Protein AF-A0A1Q3Z1D7-F1 (afdb_monomer)

Secondary structure (DSSP, 8-state):
-----SPPBPEESSHHHHHHHHHHHHHH-TTSEEEEEEETTEEEEEEE-TTS-EEEE-B-

Structure (mmCIF, N/CA/C/O backbone):
data_AF-A0A1Q3Z1D7-F1
#
_entry.id   AF-A0A1Q3Z1D7-F1
#
loop_
_atom_site.group_PDB
_atom_site.id
_atom_site.type_symbol
_atom_site.label_atom_id
_atom_site.label_alt_id
_atom_site.label_comp_id
_atom_site.label_asym_id
_atom_site.label_entity_id
_atom_site.label_seq_id
_atom_site.pdbx_PDB_ins_code
_atom_site.Cartn_x
_atom_site.Cartn_y
_atom_site.Cartn_z
_atom_site.occupancy
_atom_site.B_iso_or_equiv
_atom_site.auth_seq_id
_atom_site.auth_comp_id
_atom_site.auth_asym_id
_atom_site.auth_atom_id
_atom_site.pdbx_PDB_model_num
ATOM 1 N N . MET A 1 1 ? -4.270 -24.397 -15.785 1.00 39.72 1 ME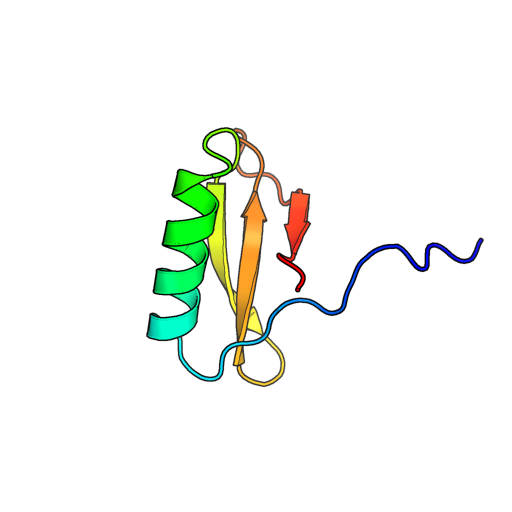T A N 1
ATOM 2 C CA . MET A 1 1 ? -3.451 -23.171 -15.748 1.00 39.72 1 MET A CA 1
ATOM 3 C C . MET A 1 1 ? -2.969 -23.005 -14.323 1.00 39.72 1 MET A C 1
ATOM 5 O O . MET A 1 1 ? -3.806 -22.836 -13.451 1.00 39.72 1 MET A O 1
ATOM 9 N N . ARG A 1 2 ? -1.671 -23.190 -14.065 1.00 45.69 2 ARG A N 1
ATOM 10 C CA . ARG A 1 2 ? -1.058 -22.698 -12.828 1.00 45.69 2 ARG A CA 1
ATOM 11 C C . ARG A 1 2 ? -0.487 -21.335 -13.173 1.00 45.69 2 ARG A C 1
ATOM 13 O O . ARG A 1 2 ? 0.503 -21.262 -13.889 1.00 45.69 2 ARG A O 1
ATOM 20 N N . GLU A 1 3 ? -1.172 -20.295 -12.739 1.00 43.62 3 GLU A N 1
ATOM 21 C CA . GLU A 1 3 ? -0.649 -18.934 -12.721 1.00 43.62 3 GLU A CA 1
ATOM 22 C C . GLU A 1 3 ? 0.024 -18.746 -11.353 1.00 43.62 3 GLU A C 1
ATOM 24 O O . GLU A 1 3 ? -0.446 -18.005 -10.502 1.00 43.62 3 GLU A O 1
ATOM 29 N N . ASP A 1 4 ? 1.089 -19.513 -11.101 1.00 45.31 4 ASP A N 1
ATOM 30 C CA . ASP A 1 4 ? 2.013 -19.281 -9.983 1.00 45.31 4 ASP A CA 1
ATOM 31 C C . ASP A 1 4 ? 2.988 -18.190 -10.445 1.00 45.31 4 ASP A C 1
ATOM 33 O O . ASP A 1 4 ? 4.084 -18.467 -10.932 1.00 45.31 4 ASP A O 1
ATOM 37 N N . GLY A 1 5 ? 2.522 -16.944 -10.426 1.00 43.62 5 GLY A N 1
ATOM 38 C CA . GLY A 1 5 ? 3.307 -15.781 -10.844 1.00 43.62 5 GLY A CA 1
ATOM 39 C C . GLY A 1 5 ? 2.998 -14.503 -10.070 1.00 43.62 5 GLY A C 1
ATOM 40 O O . GLY A 1 5 ? 3.505 -13.455 -10.449 1.00 43.62 5 GLY A O 1
ATOM 41 N N . GLY A 1 6 ? 2.174 -14.587 -9.024 1.00 50.88 6 GLY A N 1
ATOM 42 C CA . GLY A 1 6 ? 1.992 -13.518 -8.046 1.00 50.88 6 GLY A CA 1
ATOM 43 C C . GLY A 1 6 ? 2.509 -14.012 -6.704 1.00 50.88 6 GLY A C 1
ATOM 44 O O . GLY A 1 6 ? 2.066 -15.061 -6.225 1.00 50.88 6 GLY A O 1
ATOM 45 N N . GLY A 1 7 ? 3.510 -13.330 -6.152 1.00 67.38 7 GLY A N 1
ATOM 46 C CA . GLY A 1 7 ? 4.014 -13.609 -4.811 1.00 67.38 7 GLY A CA 1
ATOM 47 C C . GLY A 1 7 ? 2.915 -13.490 -3.748 1.00 67.38 7 GLY A C 1
ATOM 48 O O . GLY A 1 7 ? 1.809 -13.012 -3.986 1.00 67.38 7 GLY A O 1
ATOM 49 N N . ALA A 1 8 ? 3.193 -13.933 -2.522 1.00 80.19 8 ALA A N 1
ATOM 50 C CA . ALA A 1 8 ? 2.279 -13.604 -1.434 1.00 80.19 8 ALA A CA 1
ATOM 51 C C . ALA A 1 8 ? 2.298 -12.075 -1.224 1.00 80.19 8 ALA A C 1
ATOM 53 O O . ALA A 1 8 ? 3.383 -11.487 -1.204 1.00 80.19 8 ALA A O 1
ATOM 54 N N . PRO A 1 9 ? 1.137 -11.420 -1.049 1.00 85.56 9 PRO A N 1
ATOM 55 C CA . PRO A 1 9 ? 1.110 -9.991 -0.785 1.00 85.56 9 PRO A CA 1
ATOM 56 C C . PRO A 1 9 ? 1.898 -9.677 0.486 1.00 85.56 9 PRO A C 1
ATOM 58 O O . PRO A 1 9 ? 1.796 -10.400 1.483 1.00 85.56 9 PRO A O 1
ATOM 61 N N . ILE A 1 10 ? 2.651 -8.577 0.473 1.00 88.50 10 ILE A N 1
ATOM 62 C CA . ILE A 1 10 ? 3.369 -8.110 1.658 1.00 88.50 10 ILE A CA 1
ATOM 63 C C . ILE A 1 10 ? 2.341 -7.760 2.735 1.00 88.50 10 ILE A C 1
ATOM 65 O O . ILE A 1 10 ? 1.486 -6.890 2.549 1.00 88.50 10 ILE A O 1
ATOM 69 N N . VAL A 1 11 ? 2.457 -8.415 3.891 1.00 91.25 11 VAL A N 1
ATOM 70 C CA . VAL A 1 11 ? 1.659 -8.115 5.084 1.00 91.25 11 VAL A CA 1
ATOM 71 C C . VAL A 1 11 ? 2.557 -7.453 6.121 1.00 91.25 11 VAL A C 1
ATOM 73 O O . VAL A 1 11 ? 3.557 -8.022 6.559 1.00 91.25 11 VAL A O 1
ATOM 76 N N . ARG A 1 12 ? 2.202 -6.239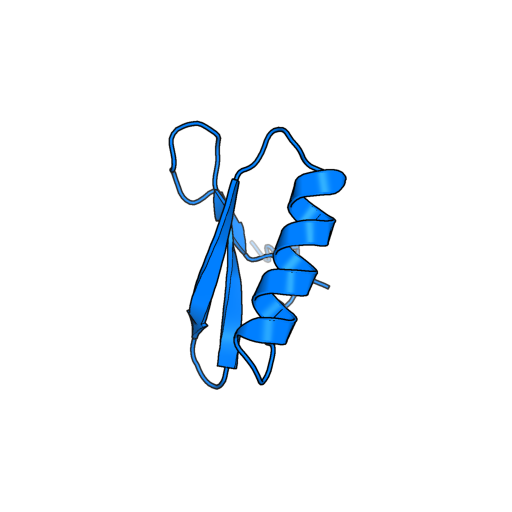 6.539 1.00 90.62 12 ARG A N 1
ATOM 77 C CA . ARG A 1 12 ? 2.863 -5.519 7.632 1.00 90.62 12 ARG A CA 1
ATOM 78 C C . ARG A 1 12 ? 2.040 -5.618 8.908 1.00 90.62 12 ARG A C 1
ATOM 80 O O . ARG A 1 12 ? 0.819 -5.512 8.880 1.00 90.62 12 ARG A O 1
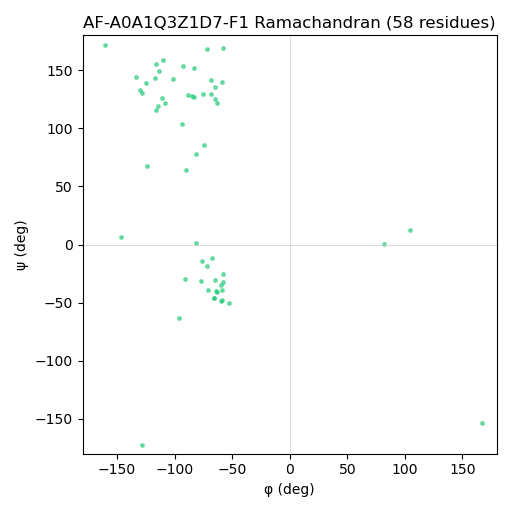ATOM 87 N N . SER A 1 13 ? 2.711 -5.744 10.045 1.00 91.12 13 SER A N 1
ATOM 88 C CA . SER A 1 13 ? 2.049 -5.806 11.356 1.00 91.12 13 SER A CA 1
ATOM 89 C C . SER A 1 13 ? 1.452 -4.465 11.803 1.00 91.12 13 SER A C 1
ATOM 91 O O . SER A 1 13 ? 0.585 -4.443 12.671 1.00 91.12 13 SER A O 1
ATOM 93 N N . SER A 1 14 ? 1.902 -3.355 11.207 1.00 93.50 14 SER A N 1
ATOM 94 C CA . SER A 1 14 ? 1.524 -1.989 11.584 1.00 93.50 14 SER A CA 1
ATOM 95 C C . SER A 1 14 ? 1.181 -1.157 10.354 1.00 93.50 14 SER A C 1
ATOM 97 O O . SER A 1 14 ? 1.847 -1.276 9.323 1.00 93.50 14 SER A O 1
ATOM 99 N N . ARG A 1 15 ? 0.192 -0.267 10.493 1.00 92.75 15 ARG A N 1
ATOM 100 C CA . ARG A 1 15 ? -0.225 0.663 9.437 1.00 92.75 15 ARG A CA 1
ATOM 101 C C . ARG A 1 15 ? 0.919 1.563 8.984 1.00 92.75 15 ARG A C 1
ATOM 103 O O . ARG A 1 15 ? 1.174 1.647 7.795 1.00 92.75 15 ARG A O 1
ATOM 110 N N . ASP A 1 16 ? 1.634 2.147 9.941 1.00 94.19 16 ASP A N 1
ATOM 111 C CA . ASP A 1 16 ? 2.794 3.015 9.709 1.00 94.19 16 ASP A CA 1
ATOM 112 C C . ASP A 1 16 ? 3.842 2.349 8.801 1.00 94.19 16 ASP A C 1
ATOM 114 O O . ASP A 1 16 ? 4.179 2.877 7.747 1.00 94.19 16 ASP A O 1
ATOM 118 N N . GLY A 1 17 ? 4.244 1.112 9.112 1.00 92.62 17 GLY A N 1
ATOM 119 C CA . GLY A 1 17 ? 5.190 0.369 8.274 1.00 92.62 17 GLY A CA 1
ATOM 120 C C . GLY A 1 17 ? 4.654 0.034 6.875 1.00 92.62 17 GLY A C 1
ATOM 121 O O . GLY A 1 17 ? 5.431 -0.041 5.917 1.00 92.62 17 GLY A O 1
ATOM 122 N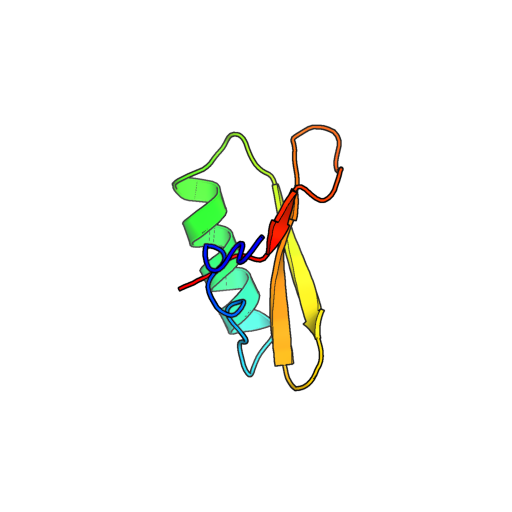 N . ALA A 1 18 ? 3.339 -0.159 6.726 1.00 94.00 18 ALA A N 1
ATOM 123 C CA . ALA A 1 18 ? 2.716 -0.307 5.412 1.00 94.00 18 ALA A CA 1
ATOM 124 C C . ALA A 1 18 ? 2.700 1.016 4.638 1.00 94.00 18 ALA A C 1
ATOM 126 O O . ALA A 1 18 ? 2.962 1.003 3.439 1.00 94.00 18 ALA A O 1
ATOM 127 N N . GLU A 1 19 ? 2.456 2.143 5.309 1.00 95.19 19 GLU A N 1
ATOM 128 C CA . GLU A 1 19 ? 2.485 3.475 4.698 1.00 95.19 19 GLU A CA 1
ATOM 129 C C . GLU A 1 19 ? 3.902 3.837 4.246 1.00 95.19 19 GLU A C 1
ATOM 131 O O . GLU A 1 19 ? 4.077 4.167 3.076 1.00 95.19 19 GLU A O 1
ATOM 136 N N . SER A 1 20 ? 4.927 3.624 5.079 1.00 94.94 20 SER A N 1
ATOM 137 C CA . SER A 1 20 ? 6.326 3.823 4.668 1.00 94.94 20 SER A CA 1
ATOM 138 C C . SER A 1 20 ? 6.715 2.943 3.477 1.00 94.94 20 SER A C 1
ATOM 140 O O . SER A 1 20 ? 7.423 3.387 2.576 1.00 94.94 20 SER A O 1
ATOM 142 N N . THR A 1 21 ? 6.238 1.692 3.434 1.00 92.75 21 THR A N 1
ATOM 143 C CA . THR A 1 21 ? 6.478 0.814 2.276 1.00 92.75 21 THR A CA 1
ATOM 144 C C . THR A 1 21 ? 5.768 1.370 1.036 1.00 92.75 21 THR A C 1
ATOM 146 O O . THR A 1 21 ? 6.383 1.490 -0.018 1.00 92.75 21 THR A O 1
ATOM 149 N N . ALA A 1 22 ? 4.501 1.776 1.152 1.00 93.69 22 ALA A N 1
ATOM 150 C CA . ALA A 1 22 ? 3.749 2.369 0.049 1.00 93.69 22 ALA A CA 1
ATOM 151 C C . ALA A 1 22 ? 4.407 3.652 -0.493 1.00 93.69 22 ALA A C 1
ATOM 153 O O . ALA A 1 22 ? 4.376 3.881 -1.700 1.00 93.69 22 ALA A O 1
ATOM 154 N N . GLU A 1 23 ? 5.031 4.472 0.357 1.00 93.94 23 GLU A N 1
ATOM 155 C CA . GLU A 1 23 ? 5.790 5.657 -0.065 1.00 93.94 23 GLU A CA 1
ATOM 156 C C . GLU A 1 23 ? 7.015 5.307 -0.916 1.00 93.94 23 GLU A C 1
ATOM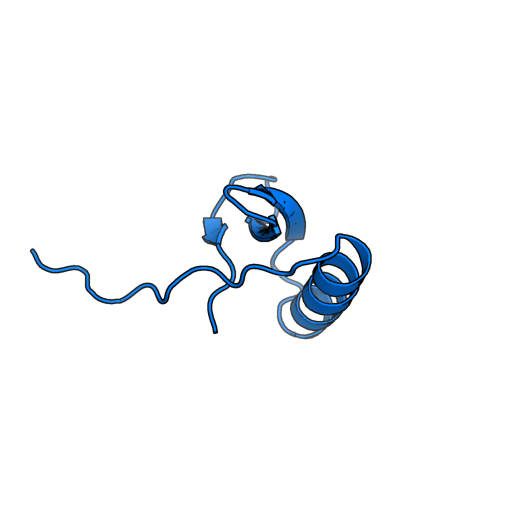 158 O O . GLU A 1 23 ? 7.259 5.963 -1.931 1.00 93.94 23 GLU A O 1
ATOM 163 N N . VAL A 1 24 ? 7.743 4.241 -0.563 1.00 93.75 24 VAL A N 1
ATOM 164 C CA . VAL A 1 24 ? 8.850 3.733 -1.390 1.00 93.75 24 VAL A CA 1
ATOM 165 C C . VAL A 1 24 ? 8.336 3.342 -2.774 1.00 93.75 24 VAL A C 1
ATOM 167 O O . VAL A 1 24 ? 8.890 3.799 -3.775 1.00 93.75 24 VAL A O 1
ATOM 170 N N . TYR A 1 25 ? 7.242 2.575 -2.839 1.00 91.75 25 TYR A N 1
ATOM 171 C CA . TYR A 1 25 ? 6.646 2.148 -4.109 1.00 91.75 25 TYR A CA 1
ATOM 172 C C . TYR A 1 25 ? 6.130 3.324 -4.950 1.00 91.75 25 TYR A C 1
ATOM 174 O O . TYR A 1 25 ? 6.401 3.385 -6.145 1.00 91.75 25 TYR A O 1
ATOM 182 N N . ARG A 1 26 ? 5.501 4.332 -4.331 1.00 91.88 26 ARG A N 1
ATOM 183 C CA . ARG A 1 26 ? 5.113 5.580 -5.019 1.00 91.88 26 ARG A CA 1
ATOM 184 C C . ARG A 1 26 ? 6.304 6.307 -5.645 1.00 91.88 26 ARG A C 1
ATOM 186 O O . ARG A 1 26 ? 6.136 6.966 -6.667 1.00 91.88 26 ARG A O 1
ATOM 193 N N . SER A 1 27 ? 7.488 6.217 -5.037 1.00 93.06 27 SER A N 1
ATOM 194 C CA . SER A 1 27 ? 8.688 6.869 -5.565 1.00 93.06 27 SER A CA 1
ATOM 195 C C . SER A 1 27 ? 9.306 6.126 -6.752 1.00 93.06 27 SER A C 1
ATOM 197 O O . SER A 1 27 ? 9.916 6.779 -7.598 1.00 93.06 27 SER A O 1
ATOM 199 N N . ILE A 1 28 ? 9.197 4.795 -6.809 1.00 93.25 28 ILE A N 1
ATOM 200 C CA . ILE A 1 28 ? 9.763 3.969 -7.896 1.00 93.25 28 ILE A CA 1
ATOM 201 C C . ILE A 1 28 ? 8.774 3.736 -9.046 1.00 93.25 28 ILE A C 1
ATOM 203 O O . ILE A 1 28 ? 9.191 3.607 -10.193 1.00 93.25 28 ILE A O 1
ATOM 207 N N . GLU A 1 29 ? 7.474 3.722 -8.752 1.00 91.62 29 GLU A N 1
ATOM 208 C CA . GLU A 1 29 ? 6.378 3.461 -9.687 1.00 91.62 29 GLU A CA 1
ATOM 209 C C . GLU A 1 29 ? 5.375 4.639 -9.685 1.00 91.62 29 GLU A C 1
ATOM 211 O O . GLU A 1 29 ? 4.228 4.485 -9.261 1.00 91.62 29 GLU A O 1
ATOM 216 N N . PRO A 1 30 ? 5.764 5.836 -10.173 1.00 89.56 30 PRO A N 1
ATOM 217 C CA . PRO A 1 30 ? 4.919 7.038 -10.122 1.00 89.56 30 PRO A CA 1
ATOM 218 C C . PRO A 1 30 ? 3.667 6.961 -11.012 1.00 89.56 30 PRO A C 1
ATOM 220 O O . PRO A 1 30 ? 2.777 7.807 -10.918 1.00 89.56 30 PRO A O 1
ATOM 223 N N . ASP A 1 31 ? 3.594 5.968 -11.899 1.00 91.31 31 ASP A N 1
ATOM 224 C CA . ASP A 1 31 ? 2.424 5.696 -12.734 1.00 91.31 31 ASP A CA 1
ATOM 225 C C . ASP A 1 31 ? 1.281 5.013 -11.983 1.00 91.31 31 ASP A C 1
ATOM 227 O O . ASP A 1 31 ? 0.152 4.998 -12.480 1.00 91.31 31 ASP A O 1
ATOM 231 N N . PHE A 1 32 ? 1.550 4.489 -10.790 1.00 94.38 32 PHE A N 1
ATOM 232 C CA . PHE A 1 32 ? 0.562 3.830 -9.956 1.00 94.38 32 PHE A CA 1
ATOM 233 C C . PHE A 1 32 ? 0.304 4.621 -8.675 1.00 94.38 32 PHE A C 1
ATOM 235 O O . PHE A 1 32 ? 1.171 5.296 -8.121 1.00 94.38 32 PHE A O 1
ATOM 242 N N . ALA A 1 33 ? -0.926 4.518 -8.187 1.00 94.19 33 ALA A N 1
ATOM 243 C CA . ALA A 1 33 ? -1.270 4.920 -6.836 1.00 94.19 33 ALA A CA 1
ATOM 244 C C . ALA A 1 33 ? -1.149 3.708 -5.906 1.00 94.19 33 ALA A C 1
ATOM 246 O O . ALA A 1 33 ? -1.296 2.564 -6.325 1.00 94.19 33 ALA A O 1
ATOM 247 N N . PHE A 1 34 ? -0.891 3.959 -4.627 1.00 94.31 34 PHE A N 1
ATOM 248 C CA . PHE A 1 34 ? -0.748 2.900 -3.631 1.00 94.31 34 PHE A CA 1
ATOM 249 C C . PHE A 1 34 ? -1.613 3.213 -2.423 1.00 94.31 34 PHE A C 1
ATOM 251 O O . PHE A 1 34 ? -1.584 4.339 -1.918 1.00 94.31 34 PHE A O 1
ATOM 258 N N . GLU A 1 35 ? -2.366 2.224 -1.957 1.00 94.88 35 GLU A N 1
ATOM 259 C CA . GLU A 1 35 ? -3.294 2.354 -0.838 1.00 94.88 35 GLU A CA 1
ATOM 260 C C . GLU A 1 35 ? -3.045 1.257 0.194 1.00 94.88 35 GLU A C 1
ATOM 262 O O . GLU A 1 35 ? -2.992 0.073 -0.135 1.00 94.88 35 GLU A O 1
ATOM 267 N N . VAL A 1 36 ? -2.920 1.649 1.460 1.00 95.25 36 VAL A N 1
ATOM 268 C CA . VAL A 1 36 ? -2.813 0.700 2.568 1.00 95.25 36 VAL A CA 1
ATOM 269 C C . VAL A 1 36 ? -4.208 0.253 2.983 1.00 95.25 36 VAL A C 1
ATOM 271 O O . VAL A 1 36 ? -5.070 1.077 3.286 1.00 95.2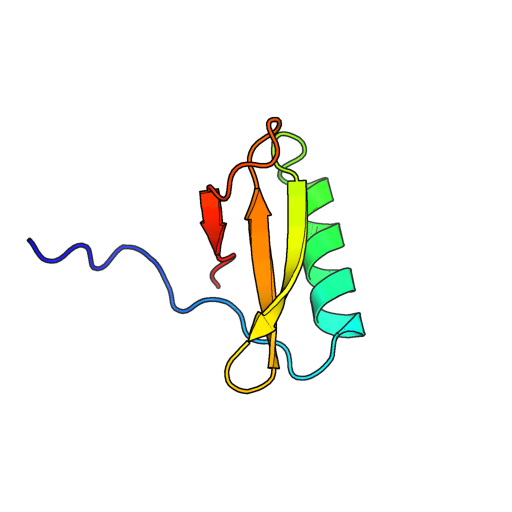5 36 VAL A O 1
ATOM 274 N N . ARG A 1 37 ? -4.418 -1.063 3.028 1.00 94.62 37 ARG A N 1
ATOM 275 C CA . ARG A 1 37 ? -5.682 -1.693 3.415 1.00 94.62 37 ARG A CA 1
ATOM 276 C C . ARG A 1 37 ? -5.461 -2.674 4.554 1.00 94.62 37 ARG A C 1
ATOM 278 O O . ARG A 1 37 ? -4.499 -3.439 4.544 1.00 94.62 37 ARG A O 1
ATOM 285 N N . GLU A 1 38 ? -6.376 -2.687 5.516 1.00 93.50 38 GLU A N 1
ATOM 286 C CA . GLU A 1 38 ? -6.407 -3.734 6.538 1.00 93.50 38 GLU A CA 1
ATOM 287 C C . GLU A 1 38 ? -6.811 -5.072 5.910 1.00 9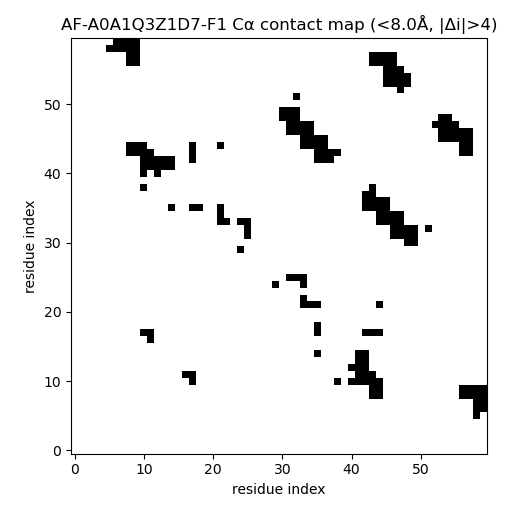3.50 38 GLU A C 1
ATOM 289 O O . GLU A 1 38 ? -7.782 -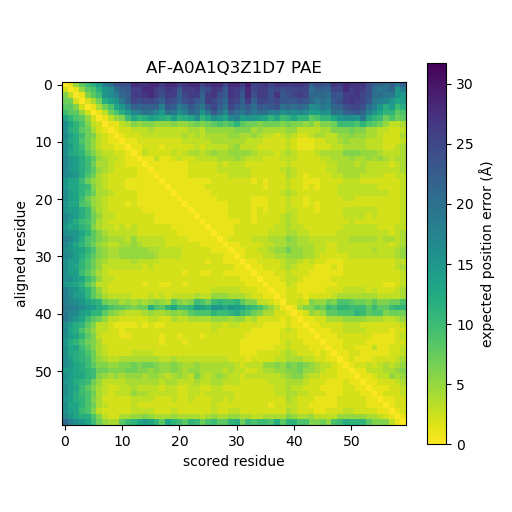5.175 5.160 1.00 93.50 38 GLU A O 1
ATOM 294 N N . GLY A 1 39 ? -6.012 -6.093 6.196 1.00 84.81 39 GLY A N 1
ATOM 295 C CA . GLY A 1 39 ? -6.102 -7.436 5.653 1.00 84.81 39 GLY A CA 1
ATOM 296 C C . GLY A 1 39 ? -6.120 -8.501 6.739 1.00 84.81 39 GLY A C 1
ATOM 297 O O . GLY A 1 39 ? -6.182 -8.230 7.939 1.00 84.81 39 GLY A O 1
ATOM 298 N N . ARG A 1 40 ? -6.051 -9.763 6.313 1.00 75.12 40 ARG A N 1
ATOM 299 C CA . ARG A 1 40 ? -6.144 -10.915 7.213 1.00 75.12 40 ARG A CA 1
ATOM 300 C C . ARG A 1 40 ? -4.839 -11.083 8.005 1.00 75.12 40 ARG A C 1
ATOM 302 O O . ARG A 1 40 ? -3.964 -11.838 7.605 1.00 75.12 40 ARG A O 1
ATOM 309 N N . GLY A 1 41 ? -4.731 -10.372 9.127 1.00 85.31 41 GLY A N 1
ATOM 310 C CA . GLY A 1 41 ? -3.589 -10.449 10.049 1.00 85.31 41 GLY A CA 1
ATOM 311 C C . GLY A 1 41 ? -2.613 -9.272 9.985 1.00 85.31 41 GLY A C 1
ATOM 312 O O . GLY A 1 41 ? -1.531 -9.369 10.555 1.00 85.31 41 GLY A O 1
ATOM 313 N N . GLY A 1 42 ? -2.974 -8.172 9.319 1.00 92.81 42 GLY A N 1
ATOM 314 C CA . GLY A 1 42 ? -2.132 -6.979 9.254 1.00 92.81 42 GLY A CA 1
ATOM 315 C C . GLY A 1 42 ? -2.594 -5.989 8.192 1.00 92.81 42 GLY A C 1
ATOM 316 O O . GLY A 1 42 ? -3.762 -5.959 7.816 1.00 92.81 42 GLY A O 1
ATOM 317 N N . PHE A 1 43 ? -1.657 -5.200 7.689 1.00 95.00 43 PHE A N 1
ATOM 318 C CA . PHE A 1 43 ? -1.860 -4.171 6.681 1.00 95.00 43 PHE A CA 1
ATOM 319 C C . PHE A 1 43 ? -1.182 -4.593 5.381 1.00 95.00 43 PHE A C 1
ATOM 321 O O . PHE A 1 43 ? 0.001 -4.926 5.368 1.00 95.00 43 PHE A O 1
ATOM 328 N N . MET A 1 44 ? -1.945 -4.589 4.297 1.00 94.31 44 MET A N 1
ATOM 329 C CA . MET A 1 44 ? -1.500 -4.925 2.947 1.00 94.31 44 MET A CA 1
ATOM 330 C C . MET A 1 44 ? -1.491 -3.659 2.096 1.00 94.31 44 MET A C 1
ATOM 332 O O . MET A 1 44 ? -2.182 -2.688 2.409 1.00 94.31 44 MET A O 1
ATOM 336 N N . ILE A 1 45 ? -0.731 -3.666 1.006 1.00 94.75 45 ILE A N 1
ATOM 337 C CA . ILE A 1 45 ? -0.590 -2.499 0.131 1.00 94.75 45 ILE A CA 1
ATOM 338 C C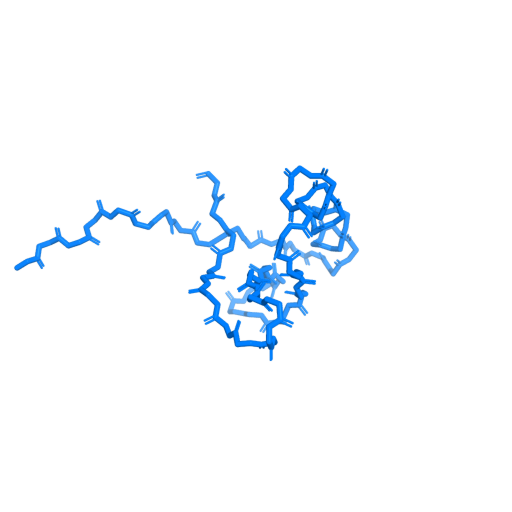 . ILE A 1 45 ? -1.171 -2.855 -1.234 1.00 94.75 45 ILE A C 1
ATOM 340 O O . ILE A 1 45 ? -0.684 -3.758 -1.910 1.00 94.75 45 ILE A O 1
ATOM 344 N N . ALA A 1 46 ? -2.240 -2.169 -1.621 1.00 94.94 46 ALA A N 1
ATOM 345 C CA . ALA A 1 46 ? -2.862 -2.296 -2.928 1.00 94.94 46 ALA A CA 1
ATOM 346 C C . ALA A 1 46 ? -2.196 -1.332 -3.912 1.00 94.94 46 ALA A C 1
ATOM 348 O O . ALA A 1 46 ? -2.116 -0.132 -3.641 1.00 94.94 46 ALA A O 1
ATOM 349 N N . ARG A 1 47 ? -1.776 -1.848 -5.068 1.00 95.19 47 ARG A N 1
ATOM 350 C CA . ARG A 1 47 ? -1.408 -1.049 -6.233 1.00 95.19 47 ARG A CA 1
ATOM 351 C C . ARG A 1 47 ? -2.670 -0.732 -7.025 1.00 95.19 47 ARG A C 1
ATOM 353 O O . ARG A 1 47 ? -3.459 -1.616 -7.365 1.00 95.19 47 ARG A O 1
ATOM 360 N N . LEU A 1 48 ? -2.867 0.545 -7.300 1.00 95.56 48 LEU A N 1
ATOM 361 C CA . LEU A 1 48 ? -3.996 1.088 -8.033 1.00 95.56 48 LEU A CA 1
ATOM 362 C C . LEU A 1 48 ? -3.488 1.746 -9.312 1.00 95.56 48 LEU A C 1
ATOM 364 O O . LEU A 1 48 ? -2.444 2.400 -9.326 1.00 95.56 48 LEU A O 1
ATOM 368 N N . ARG A 1 49 ? -4.247 1.618 -10.393 1.00 93.19 49 ARG A N 1
ATOM 369 C CA . ARG A 1 49 ? -4.001 2.371 -11.624 1.00 93.19 49 ARG A CA 1
ATOM 370 C C . ARG A 1 49 ? -4.374 3.841 -11.433 1.00 93.19 49 ARG A C 1
ATOM 372 O O . ARG A 1 49 ? -5.045 4.210 -10.470 1.00 93.19 49 ARG A O 1
ATOM 379 N N . ARG A 1 50 ? -3.983 4.694 -12.386 1.00 88.38 50 ARG A N 1
ATOM 380 C CA . ARG A 1 50 ? -4.286 6.139 -12.359 1.00 88.38 50 ARG A CA 1
ATOM 381 C C . ARG A 1 50 ? -5.780 6.467 -12.297 1.00 88.38 50 ARG A C 1
ATOM 383 O O . ARG A 1 50 ? -6.134 7.536 -11.815 1.00 88.38 50 ARG A O 1
ATOM 390 N N . ASP A 1 51 ? -6.648 5.577 -12.775 1.00 90.38 51 ASP A N 1
ATOM 391 C CA . ASP A 1 51 ? -8.105 5.729 -12.691 1.00 90.38 51 ASP A CA 1
ATOM 392 C C . ASP A 1 51 ? -8.680 5.307 -11.325 1.00 90.38 51 ASP A C 1
ATOM 394 O O . ASP A 1 51 ? -9.888 5.368 -11.115 1.00 90.38 51 ASP A O 1
ATOM 398 N N . GLY A 1 52 ? -7.825 4.883 -10.388 1.00 89.25 52 GLY A N 1
ATOM 399 C CA . GLY A 1 52 ? -8.213 4.392 -9.068 1.00 89.25 52 GLY A CA 1
ATOM 400 C C . GLY A 1 52 ? -8.654 2.929 -9.060 1.00 89.25 52 GLY A C 1
ATOM 401 O O . GLY A 1 52 ? -8.998 2.405 -7.999 1.00 89.25 52 GLY A O 1
ATOM 402 N N . SER A 1 53 ? -8.632 2.246 -10.210 1.00 93.38 53 SER A N 1
ATOM 403 C CA . SER A 1 53 ? -8.937 0.819 -10.273 1.00 93.38 53 SER A CA 1
ATOM 404 C C . SER A 1 53 ? -7.845 -0.007 -9.595 1.00 93.38 53 SER A C 1
ATOM 406 O O . SER A 1 53 ? -6.655 0.296 -9.690 1.00 93.38 53 SER A O 1
ATOM 408 N N . PHE A 1 54 ? -8.256 -1.061 -8.890 1.00 93.38 54 PHE A N 1
ATOM 409 C CA . PHE A 1 54 ? -7.323 -2.020 -8.310 1.00 93.38 54 PHE A CA 1
ATOM 410 C C . PHE A 1 54 ? -6.574 -2.755 -9.423 1.00 93.38 54 PHE A C 1
ATOM 412 O O . PHE A 1 54 ? -7.201 -3.338 -10.308 1.00 93.38 54 PHE A O 1
ATOM 419 N N . ASP A 1 55 ? -5.245 -2.721 -9.360 1.00 92.12 55 ASP A N 1
ATOM 420 C CA . ASP A 1 55 ? -4.375 -3.447 -10.279 1.00 92.12 55 ASP A CA 1
ATOM 421 C C . ASP A 1 55 ? -3.950 -4.783 -9.665 1.00 92.12 55 ASP A C 1
ATOM 423 O O . ASP A 1 55 ? -4.311 -5.846 -10.168 1.00 92.12 55 ASP A O 1
ATOM 427 N N . SER A 1 56 ? -3.226 -4.722 -8.546 1.00 92.31 56 SER A N 1
ATOM 428 C CA . SER A 1 56 ? -2.675 -5.887 -7.855 1.00 92.31 56 SER A CA 1
ATOM 429 C C . SER A 1 56 ? -2.336 -5.557 -6.400 1.00 92.31 56 SER A C 1
ATOM 431 O O . SER A 1 56 ? -2.387 -4.403 -5.970 1.00 92.31 56 SER A O 1
ATOM 433 N N . TRP A 1 57 ? -1.980 -6.570 -5.614 1.00 92.88 57 TRP A N 1
ATOM 434 C CA . TRP A 1 57 ? -1.308 -6.346 -4.335 1.00 92.88 57 TRP A CA 1
ATOM 435 C C . TRP A 1 57 ? 0.193 -6.163 -4.563 1.00 92.88 57 TRP A C 1
ATOM 437 O O . TRP A 1 57 ? 0.734 -6.673 -5.541 1.00 92.88 57 TRP A O 1
ATOM 447 N N . VAL A 1 58 ? 0.853 -5.420 -3.677 1.00 91.00 58 VAL A N 1
ATOM 448 C CA . VAL A 1 58 ? 2.317 -5.354 -3.644 1.00 91.00 58 VAL A CA 1
ATOM 449 C C . VAL A 1 58 ? 2.849 -6.648 -3.034 1.00 91.00 58 VAL A C 1
ATOM 451 O O . VAL A 1 58 ? 2.403 -7.066 -1.963 1.00 91.00 58 VAL A O 1
ATOM 454 N N . GLU A 1 59 ? 3.800 -7.260 -3.724 1.00 89.44 59 GLU A N 1
ATOM 455 C CA . GLU A 1 59 ? 4.410 -8.555 -3.411 1.00 89.44 59 GLU A CA 1
ATOM 456 C C . GLU A 1 59 ? 5.908 -8.353 -3.103 1.00 89.44 59 GLU A C 1
ATOM 458 O O . GLU A 1 59 ? 6.480 -7.335 -3.510 1.00 89.44 59 GLU A O 1
ATOM 463 N N . GLU A 1 60 ? 6.511 -9.271 -2.332 1.00 69.88 60 GLU A N 1
ATOM 464 C CA . GLU A 1 60 ? 7.959 -9.284 -2.018 1.00 69.88 60 GLU A CA 1
ATOM 465 C C . GLU A 1 60 ? 8.794 -9.909 -3.143 1.00 69.88 60 GLU A C 1
ATOM 467 O O . GLU A 1 60 ? 8.343 -10.933 -3.712 1.00 69.88 60 GLU A O 1
#

Solvent-accessible surface area (backbone atoms only — not comparable to full-atom values): 3564 Å² total; per-residue (Å²): 135,86,83,86,79,71,59,69,61,44,69,26,87,39,64,65,62,30,46,58,49,39,52,54,46,40,72,78,41,73,76,37,43,64,46,76,40,86,49,100,84,29,19,28,40,36,35,19,39,81,88,66,45,82,69,46,65,44,54,114

Nearest PDB structures (foldseek):
  4o6g-assembly1_A  TM=5.444E-01  e=1.743E+00  Mycobacterium tuberculosis
  3rhe-assembly1_A  TM=5.284E-01  e=3.071E+00  Legionella pneumophila subsp. pneumophila str. Philadelphia 1
  2q0g-assembly2_B  TM=4.922E-01  e=3.071E+00  Trypanosoma brucei
  2nom-assembly1_A  TM=4.632E-01  e=3.710E+00  Trypanosoma brucei
  2db2-assembly1_A  TM=3.284E-01  e=4.772E+00  Homo sapiens

Radius of gyration: 11.59 Å; Cα contacts (8 Å, |Δi|>4): 102; chains: 1; bounding box: 19×30×27 Å

pLDDT: mean 86.36, std 14.93, range [39.72, 95.56]

Sequence (60 aa):
MREDGGGAPIVRSSRDGAESTAEVYRSIEPDFAFEVREGRGGFMIARLRRDGSFDSWVEE

Mean predicted aligned error: 5.57 Å

Foldseek 3Di:
DPPPPAADFDFDQDPVVQVVVQVVCCVVCVQWHWDWDDDDRGIWIFTAGPVRHTDGTHHD